Protein AF-A0ABD1S3Y7-F1 (afdb_monomer)

Mean predicted aligned error: 13.12 Å

Radius of gyration: 23.31 Å; Cα contacts (8 Å, |Δi|>4): 168; chains: 1; bounding box: 45×65×48 Å

Sequence (153 aa):
MQLSNLPIKCYSCKPFNNSIMGRELCIAEVEVHTVQAREAVKFLEKNQNVIFCGDMNWDDKLDGQFPLSDGWIDAWTELRPGEVGWTYDTKSNKMLSGNRTLQKRLDRFVCKLRDFKISEIEMIGMDAITWSITYQGKENEKTGPKYGASCFT

Nearest PDB structures (foldseek):
  4fpv-assembly1_A  TM=6.546E-01  e=3.813E-05  Danio rerio
  4fva-assembly4_D  TM=6.009E-01  e=1.248E-05  Caenorhabditis elegans
  4fva-assembly1_A  TM=6.051E-01  e=1.702E-05  Caenorhabditis elegans
  8k29-assembly1_A  TM=2.369E-01  e=3.475E+00  Vibrio phage ICP1_2004_A

Structure (mmCIF, N/CA/C/O backbone):
data_AF-A0ABD1S3Y7-F1
#
_entry.id   AF-A0ABD1S3Y7-F1
#
loop_
_atom_site.group_PDB
_atom_site.id
_atom_site.type_symbol
_atom_site.label_atom_id
_atom_site.label_alt_id
_atom_site.label_comp_id
_atom_site.label_asym_id
_atom_site.label_entity_id
_atom_site.label_seq_id
_atom_site.pdbx_PDB_ins_code
_atom_site.Cartn_x
_atom_site.Cartn_y
_atom_site.Cartn_z
_atom_site.occupancy
_atom_site.B_iso_or_equiv
_atom_site.auth_seq_id
_atom_site.auth_comp_id
_atom_site.auth_asym_id
_atom_site.auth_atom_id
_atom_site.pdbx_PDB_model_num
ATOM 1 N N . MET A 1 1 ? -10.581 29.625 0.521 1.00 34.72 1 MET A N 1
ATOM 2 C CA . MET A 1 1 ? -9.218 29.067 0.417 1.00 34.72 1 MET A CA 1
ATOM 3 C C . MET A 1 1 ? -9.159 27.911 1.402 1.00 34.72 1 MET A C 1
ATOM 5 O O . MET A 1 1 ? -9.217 28.157 2.598 1.00 34.72 1 MET A O 1
ATOM 9 N N . GLN A 1 2 ? -9.236 26.670 0.921 1.00 29.36 2 GLN A N 1
ATOM 10 C CA . GLN A 1 2 ? -9.223 25.491 1.789 1.00 29.36 2 GLN A CA 1
ATOM 11 C C . GLN A 1 2 ? -7.760 25.132 2.059 1.00 29.36 2 GLN A C 1
ATOM 13 O O . GLN A 1 2 ? -7.038 24.771 1.135 1.00 29.36 2 GLN A O 1
ATOM 18 N N . LEU A 1 3 ? -7.315 25.313 3.301 1.00 38.75 3 LEU A N 1
ATOM 19 C CA . LEU A 1 3 ? -5.975 24.938 3.745 1.00 38.75 3 LEU A CA 1
ATOM 20 C C . LEU A 1 3 ? -6.048 23.510 4.292 1.00 38.75 3 LEU A C 1
ATOM 22 O O . LEU A 1 3 ? -6.734 23.258 5.280 1.00 38.75 3 LEU A O 1
ATOM 26 N N . SER A 1 4 ? -5.389 22.566 3.624 1.00 48.88 4 SER A N 1
ATOM 27 C CA . SER A 1 4 ? -5.197 21.207 4.134 1.00 48.88 4 SER A CA 1
ATOM 28 C C . SER A 1 4 ? -3.942 21.165 5.005 1.00 48.88 4 SER A C 1
ATOM 30 O O . SER A 1 4 ? -2.864 21.535 4.539 1.00 48.88 4 SER A O 1
ATOM 32 N N . ASN A 1 5 ? -4.067 20.697 6.249 1.00 63.94 5 ASN A N 1
ATOM 33 C CA . ASN A 1 5 ? -2.916 20.456 7.119 1.00 63.94 5 ASN A CA 1
ATOM 34 C C . ASN A 1 5 ? -2.141 19.240 6.602 1.00 63.94 5 ASN A C 1
ATOM 36 O O . ASN A 1 5 ? -2.610 18.110 6.721 1.00 63.94 5 ASN A O 1
ATOM 40 N N . LEU A 1 6 ? -0.965 19.481 6.023 1.00 65.50 6 LEU A N 1
ATOM 41 C CA . LEU A 1 6 ? -0.038 18.431 5.621 1.00 65.50 6 LEU A CA 1
ATOM 42 C C . LEU A 1 6 ? 0.995 18.228 6.738 1.00 65.50 6 LEU A C 1
ATOM 44 O O . LEU A 1 6 ? 1.608 19.205 7.175 1.00 65.50 6 LEU A O 1
ATOM 48 N N . PRO A 1 7 ? 1.191 17.000 7.232 1.00 67.06 7 PRO A N 1
ATOM 49 C CA . PRO A 1 7 ? 2.191 16.735 8.249 1.00 67.06 7 PRO A CA 1
ATOM 50 C C . PRO A 1 7 ? 3.590 16.858 7.643 1.00 67.06 7 PRO A C 1
ATOM 52 O O . PRO A 1 7 ? 3.883 16.383 6.545 1.00 67.06 7 PRO A O 1
ATOM 55 N N . ILE A 1 8 ? 4.448 17.542 8.389 1.00 71.44 8 ILE A N 1
ATOM 56 C CA . ILE A 1 8 ? 5.818 17.857 8.006 1.00 71.44 8 ILE A CA 1
ATOM 57 C C . ILE A 1 8 ? 6.727 16.816 8.652 1.00 71.44 8 ILE A C 1
ATOM 59 O O . ILE A 1 8 ? 6.709 16.652 9.871 1.00 71.44 8 ILE A O 1
ATOM 63 N N . LYS A 1 9 ? 7.531 16.132 7.840 1.00 74.12 9 LYS A N 1
ATOM 64 C CA . LYS A 1 9 ? 8.517 15.154 8.307 1.00 74.12 9 LYS A CA 1
ATOM 65 C C . LYS A 1 9 ? 9.710 15.852 8.956 1.00 74.12 9 LYS A C 1
ATOM 67 O O . LYS A 1 9 ? 10.138 15.478 10.044 1.00 74.12 9 LYS A O 1
ATOM 72 N N . CYS A 1 10 ? 10.224 16.894 8.308 1.00 75.25 10 CYS A N 1
ATOM 73 C CA . CYS A 1 10 ? 11.216 17.793 8.882 1.00 75.25 10 CYS A CA 1
ATOM 74 C C . CYS A 1 10 ? 11.097 19.193 8.272 1.00 75.25 10 CYS A C 1
ATOM 76 O O . CYS A 1 10 ? 10.569 19.362 7.172 1.00 75.25 10 CYS A O 1
ATOM 78 N N . TYR A 1 11 ? 11.588 20.209 8.978 1.00 87.81 11 TYR A N 1
ATOM 79 C CA . TYR A 1 11 ? 11.683 21.564 8.446 1.00 87.81 11 TYR A CA 1
ATOM 80 C C . TYR A 1 11 ? 13.035 22.181 8.790 1.00 87.81 11 TYR A C 1
ATOM 82 O O . TYR A 1 11 ? 13.661 21.835 9.790 1.00 87.81 11 TYR A O 1
ATOM 90 N N . SER A 1 12 ? 13.490 23.101 7.947 1.00 89.44 12 SER A N 1
ATOM 91 C CA . SER A 1 12 ? 14.699 23.884 8.175 1.00 89.44 12 SER A CA 1
ATOM 92 C C . SER A 1 12 ? 14.501 25.314 7.691 1.00 89.44 12 SER A C 1
ATOM 94 O O . SER A 1 12 ? 13.854 25.543 6.670 1.00 89.44 12 SER A O 1
ATOM 96 N N . CYS A 1 13 ? 15.084 26.267 8.414 1.00 91.19 13 CYS A N 1
ATOM 97 C CA . CYS A 1 13 ? 15.141 27.668 8.018 1.00 91.19 13 CYS A CA 1
ATOM 98 C C . CYS A 1 13 ? 16.609 28.077 7.900 1.00 91.19 13 CYS A C 1
ATOM 100 O O . CYS A 1 13 ? 17.417 27.772 8.778 1.00 91.19 13 CYS A O 1
ATOM 102 N N . LYS A 1 14 ? 16.971 28.735 6.800 1.00 92.25 14 LYS A N 1
ATOM 103 C CA . LYS A 1 14 ? 18.314 29.272 6.570 1.00 92.25 14 LYS A CA 1
ATOM 104 C C . LYS A 1 14 ? 18.226 30.784 6.375 1.00 92.25 14 LYS A C 1
ATOM 106 O O . LYS A 1 14 ? 17.716 31.208 5.337 1.00 92.25 14 LYS A O 1
ATOM 111 N N . PRO A 1 15 ? 18.707 31.603 7.325 1.00 92.81 15 PRO A N 1
ATOM 112 C CA . PRO A 1 15 ? 18.650 33.051 7.191 1.00 92.81 15 PRO A CA 1
ATOM 113 C C . PRO A 1 15 ? 19.513 33.538 6.026 1.00 92.81 15 PRO A C 1
ATOM 115 O O . PRO A 1 15 ? 20.578 32.987 5.738 1.00 92.81 15 PRO A O 1
ATOM 118 N N . PHE A 1 16 ? 19.059 34.589 5.346 1.00 91.81 16 PHE A N 1
ATOM 119 C CA . PHE A 1 16 ? 19.849 35.241 4.310 1.00 91.81 16 PHE A CA 1
ATOM 120 C C . PHE A 1 16 ? 20.799 36.258 4.944 1.00 91.81 16 PHE A C 1
ATOM 122 O O . PHE A 1 16 ? 20.367 37.294 5.448 1.00 91.81 16 PHE A O 1
ATOM 129 N N . ASN A 1 17 ? 22.107 35.994 4.860 1.00 92.50 17 ASN A N 1
ATOM 130 C CA . ASN A 1 17 ? 23.153 36.822 5.480 1.00 92.50 17 ASN A CA 1
ATOM 131 C C . ASN A 1 17 ? 23.158 38.292 5.018 1.00 92.50 17 ASN A C 1
ATOM 133 O O . ASN A 1 17 ? 23.683 39.154 5.713 1.00 92.50 17 ASN A O 1
ATOM 137 N N . ASN A 1 18 ? 22.589 38.595 3.849 1.00 91.56 18 ASN A N 1
ATOM 138 C CA . ASN A 1 18 ? 22.482 39.949 3.302 1.00 91.56 18 ASN A CA 1
ATOM 139 C C . ASN A 1 18 ? 21.125 40.622 3.584 1.00 91.56 18 ASN A C 1
ATOM 141 O O . ASN A 1 18 ? 20.858 41.706 3.063 1.00 91.56 18 ASN A O 1
ATOM 145 N N . SER A 1 19 ? 20.237 39.993 4.359 1.00 87.38 19 SER A N 1
ATOM 146 C CA . SER A 1 19 ? 18.915 40.545 4.632 1.00 87.38 19 SER A CA 1
ATOM 147 C C . SER A 1 19 ? 18.883 41.353 5.926 1.00 87.38 19 SER A C 1
ATOM 149 O O . SER A 1 19 ? 18.711 40.800 7.005 1.00 87.38 19 SER A O 1
ATOM 151 N N . ILE A 1 20 ? 18.860 42.681 5.796 1.00 90.88 20 ILE A N 1
ATOM 152 C CA . ILE A 1 20 ? 18.588 43.608 6.912 1.00 90.88 20 ILE A CA 1
ATOM 153 C C . ILE A 1 20 ? 17.185 43.372 7.513 1.00 90.88 20 ILE A C 1
ATOM 155 O O . ILE A 1 20 ? 16.982 43.533 8.708 1.00 90.88 20 ILE A O 1
ATOM 159 N N . MET A 1 21 ? 16.225 42.921 6.696 1.00 91.19 21 MET A N 1
ATOM 160 C CA . MET A 1 21 ? 14.827 42.691 7.097 1.00 91.19 21 MET A CA 1
ATOM 161 C C . MET A 1 21 ? 14.546 41.268 7.630 1.00 91.19 21 MET A C 1
ATOM 163 O O . MET A 1 21 ? 13.394 40.850 7.630 1.00 91.19 21 MET A O 1
ATOM 167 N N . GLY A 1 22 ? 15.570 40.485 8.003 1.00 90.25 22 GLY A N 1
ATOM 168 C CA . GLY A 1 22 ? 15.377 39.150 8.604 1.00 90.25 22 GLY A CA 1
ATOM 169 C C . GLY A 1 22 ? 14.735 38.086 7.696 1.00 90.25 22 GLY A C 1
ATOM 170 O O . GLY A 1 22 ? 13.994 37.236 8.176 1.00 90.25 22 GLY A O 1
ATOM 171 N N . ARG A 1 23 ? 14.964 38.137 6.376 1.00 89.56 23 ARG A N 1
ATOM 172 C CA . ARG A 1 23 ? 14.448 37.138 5.428 1.00 89.56 23 ARG A CA 1
ATOM 173 C C . ARG A 1 23 ? 15.219 35.823 5.550 1.00 89.56 23 ARG A C 1
ATOM 175 O O . ARG A 1 23 ? 16.446 35.830 5.651 1.00 89.56 23 ARG A O 1
ATOM 182 N N . GLU A 1 24 ? 14.504 34.710 5.433 1.00 94.81 24 GLU A N 1
ATOM 183 C CA . GLU A 1 24 ? 15.054 33.354 5.518 1.00 94.81 24 GLU A CA 1
ATOM 184 C C . GLU A 1 24 ? 14.504 32.464 4.391 1.00 94.81 24 GLU A C 1
ATOM 186 O O . GLU A 1 24 ? 13.418 32.704 3.861 1.00 94.81 24 GLU A O 1
ATOM 191 N N . LEU A 1 25 ? 15.257 31.426 4.024 1.00 84.31 25 LEU A N 1
ATOM 192 C CA . LEU A 1 25 ? 14.801 30.311 3.200 1.00 84.31 25 LEU A CA 1
ATOM 193 C C . LEU A 1 25 ? 14.235 29.218 4.108 1.00 84.31 25 LEU A C 1
ATOM 195 O O . LEU A 1 25 ? 14.998 28.560 4.814 1.00 84.31 25 LEU A O 1
ATOM 199 N N . CYS A 1 26 ? 12.927 28.985 4.049 1.00 83.81 26 CYS A N 1
ATOM 200 C CA . CYS A 1 26 ? 12.272 27.888 4.759 1.00 83.81 26 CYS A CA 1
ATOM 201 C C . CYS A 1 26 ? 12.057 26.699 3.813 1.00 83.81 26 CYS A C 1
ATOM 203 O O . CYS A 1 26 ? 11.489 26.860 2.733 1.00 83.81 26 CYS A O 1
ATOM 205 N N . ILE A 1 27 ? 12.486 25.504 4.217 1.00 86.75 27 ILE A N 1
ATOM 206 C CA . ILE A 1 27 ? 12.299 24.245 3.486 1.00 86.75 27 ILE A CA 1
ATOM 207 C C . ILE A 1 27 ? 11.601 23.268 4.427 1.00 86.75 27 ILE A C 1
ATOM 209 O O . ILE A 1 27 ? 12.110 23.002 5.513 1.00 86.75 27 ILE A O 1
ATOM 213 N N . ALA A 1 28 ? 10.465 22.718 4.007 1.00 81.25 28 ALA A N 1
ATOM 214 C CA . ALA A 1 28 ? 9.764 21.655 4.715 1.00 81.25 28 ALA A CA 1
ATOM 215 C C . ALA A 1 28 ? 9.712 20.405 3.831 1.00 81.25 28 ALA A C 1
ATOM 217 O O . ALA A 1 28 ? 9.306 20.477 2.671 1.00 81.25 28 ALA A O 1
ATOM 218 N N . GLU A 1 29 ? 10.129 19.267 4.377 1.00 76.12 29 GLU A N 1
ATOM 219 C CA . GLU A 1 29 ? 9.912 17.957 3.774 1.00 76.12 29 GLU A CA 1
ATOM 220 C C . GLU A 1 29 ? 8.530 17.471 4.212 1.00 76.12 29 GLU A C 1
ATOM 222 O O . GLU A 1 29 ? 8.252 17.341 5.406 1.00 76.12 29 GLU A O 1
ATOM 227 N N . VAL A 1 30 ? 7.650 17.239 3.244 1.00 72.44 30 VAL A N 1
ATOM 228 C CA . VAL A 1 30 ? 6.266 16.827 3.479 1.00 72.44 30 VAL A CA 1
ATOM 229 C C . VAL A 1 30 ? 6.072 15.430 2.917 1.00 72.44 30 VAL A C 1
ATOM 231 O O . VAL A 1 30 ? 6.512 15.135 1.807 1.00 72.44 30 VAL A O 1
ATOM 234 N N . GLU A 1 31 ? 5.381 14.591 3.677 1.00 68.75 31 GLU A N 1
ATOM 235 C CA . GLU A 1 31 ? 4.968 13.265 3.240 1.00 68.75 31 GLU A CA 1
ATOM 236 C C . GLU A 1 31 ? 3.496 13.334 2.834 1.00 68.75 31 GLU A C 1
ATOM 238 O O . GLU A 1 31 ? 2.625 13.621 3.654 1.00 68.75 31 GLU A O 1
ATOM 243 N N . VAL A 1 32 ? 3.213 13.179 1.542 1.00 67.00 32 VAL A N 1
ATOM 244 C CA . VAL A 1 32 ? 1.871 13.452 1.007 1.00 67.00 32 VAL A CA 1
ATOM 245 C C . VAL A 1 32 ? 1.051 12.166 0.910 1.00 67.00 32 VAL A C 1
ATOM 247 O O . VAL A 1 32 ? -0.096 12.147 1.349 1.00 67.00 32 VAL A O 1
ATOM 250 N N . HIS A 1 33 ? 1.627 11.076 0.397 1.00 73.75 33 HIS A N 1
ATOM 251 C CA . HIS A 1 33 ? 0.870 9.865 0.057 1.00 73.75 33 HIS A CA 1
ATOM 252 C C . HIS A 1 33 ? 0.559 8.965 1.261 1.00 73.75 33 HIS A C 1
ATOM 254 O O . HIS A 1 33 ? -0.573 8.498 1.385 1.00 73.75 33 HIS A O 1
ATOM 260 N N . THR A 1 34 ? 1.485 8.774 2.209 1.00 82.25 34 THR A N 1
ATOM 261 C CA . THR A 1 34 ? 1.206 7.942 3.402 1.00 82.25 34 THR A CA 1
ATOM 262 C C . THR A 1 34 ? 0.134 8.540 4.304 1.00 82.25 34 THR A C 1
ATOM 264 O O . THR A 1 34 ? -0.703 7.841 4.881 1.00 82.25 34 THR A O 1
ATOM 267 N N . VAL A 1 35 ? 0.091 9.865 4.352 1.00 85.19 35 VAL A N 1
ATOM 268 C CA . VAL A 1 35 ? -0.886 10.626 5.125 1.00 85.19 35 VAL A CA 1
ATOM 269 C C . VAL A 1 35 ? -2.246 10.578 4.459 1.00 85.19 35 VAL A C 1
ATOM 271 O O . VAL A 1 35 ? -3.242 10.383 5.149 1.00 85.19 35 VAL A O 1
ATOM 274 N N . GLN A 1 36 ? -2.297 10.703 3.132 1.00 86.88 36 GLN A N 1
ATOM 275 C CA . GLN A 1 36 ? -3.533 10.532 2.370 1.00 86.88 36 GLN A CA 1
ATOM 276 C C . GLN A 1 36 ? -4.160 9.161 2.632 1.00 86.88 36 GLN A C 1
ATOM 278 O O . GLN A 1 36 ? -5.347 9.097 2.948 1.00 86.88 36 GLN A O 1
ATOM 283 N N . ALA A 1 37 ? -3.367 8.084 2.582 1.00 90.44 37 ALA A N 1
ATOM 284 C CA . ALA A 1 37 ? -3.857 6.739 2.873 1.00 90.44 37 ALA A CA 1
ATOM 285 C C . ALA A 1 37 ? -4.392 6.624 4.310 1.00 90.44 37 ALA A C 1
ATOM 287 O O . ALA A 1 37 ? -5.501 6.133 4.520 1.00 90.44 37 ALA A O 1
ATOM 288 N N . ARG A 1 38 ? -3.650 7.139 5.300 1.00 91.06 38 ARG A N 1
ATOM 289 C CA . ARG A 1 38 ? -4.068 7.103 6.709 1.00 91.06 38 ARG A CA 1
ATOM 290 C C . ARG A 1 38 ? -5.359 7.883 6.956 1.00 91.06 38 ARG A C 1
ATOM 292 O O . ARG A 1 38 ? -6.251 7.387 7.641 1.00 91.06 38 ARG A O 1
ATOM 299 N N . GLU A 1 39 ? -5.473 9.094 6.416 1.00 90.44 39 GLU A N 1
ATOM 300 C CA . GLU A 1 39 ? -6.680 9.911 6.574 1.00 90.44 39 GLU A CA 1
ATOM 301 C C . GLU A 1 39 ? -7.876 9.297 5.837 1.00 90.44 39 GLU A C 1
ATOM 303 O O . GLU A 1 39 ? -8.987 9.331 6.364 1.00 90.44 39 GLU A O 1
ATOM 308 N N . ALA A 1 40 ? -7.664 8.669 4.674 1.00 90.19 40 ALA A N 1
ATOM 309 C CA . ALA A 1 40 ? -8.712 7.941 3.964 1.00 90.19 40 ALA A CA 1
ATOM 310 C C . ALA A 1 40 ? -9.238 6.758 4.792 1.00 90.19 40 ALA A C 1
ATOM 312 O O . ALA A 1 40 ? -10.445 6.666 5.019 1.00 90.19 40 ALA A O 1
ATOM 313 N N . VAL A 1 41 ? -8.349 5.902 5.313 1.00 92.88 41 VAL A N 1
ATOM 314 C CA . VAL A 1 41 ? -8.732 4.769 6.178 1.00 92.88 41 VAL A CA 1
ATOM 315 C C . VAL A 1 41 ? -9.487 5.270 7.411 1.00 92.88 41 VAL A C 1
ATOM 317 O O . VAL A 1 41 ? -10.597 4.816 7.685 1.00 92.88 41 VAL A O 1
ATOM 320 N N . LYS A 1 42 ? -8.958 6.288 8.100 1.00 92.88 42 LYS A N 1
ATOM 321 C CA . LYS A 1 42 ? -9.597 6.889 9.280 1.00 92.88 42 LYS A CA 1
ATOM 322 C C . LYS A 1 42 ? -10.972 7.489 8.975 1.00 92.88 42 LYS A C 1
ATOM 324 O O . LYS A 1 42 ? -11.894 7.357 9.777 1.00 92.88 42 LYS A O 1
ATOM 329 N N . PHE A 1 43 ? -11.129 8.157 7.834 1.00 91.69 43 PHE A N 1
ATOM 330 C CA . PHE A 1 43 ? -12.410 8.725 7.413 1.00 91.69 43 PHE A CA 1
ATOM 331 C C . PHE A 1 43 ? -13.459 7.639 7.135 1.00 91.69 43 PHE A C 1
ATOM 333 O O . PHE A 1 43 ? -14.647 7.821 7.430 1.00 91.69 43 PHE A O 1
ATOM 340 N N . LEU A 1 44 ? -13.020 6.509 6.580 1.00 93.12 44 LEU A N 1
ATOM 341 C CA . LEU A 1 44 ? -13.867 5.374 6.229 1.00 93.12 44 LEU A CA 1
ATOM 342 C C . LEU A 1 44 ? -14.199 4.469 7.424 1.00 93.12 44 LEU A C 1
ATOM 344 O O . LEU A 1 44 ? -15.205 3.763 7.367 1.00 93.12 44 LEU A O 1
ATOM 348 N N . GLU A 1 45 ? -13.426 4.547 8.510 1.00 92.06 45 GLU A N 1
ATOM 349 C CA . GLU A 1 45 ? -13.506 3.698 9.709 1.00 92.06 45 GLU A CA 1
ATOM 350 C C . GLU A 1 45 ? -14.911 3.586 10.322 1.00 92.06 45 GLU A C 1
ATOM 352 O O . GLU A 1 45 ? -15.293 2.538 10.846 1.00 92.06 45 GLU A O 1
ATOM 357 N N . LYS A 1 46 ? -15.708 4.655 10.221 1.00 91.75 46 LYS A N 1
ATOM 358 C CA . LYS A 1 46 ? -17.084 4.730 10.744 1.00 91.75 46 LYS A CA 1
ATOM 359 C C . LYS A 1 46 ? -18.087 3.810 10.032 1.00 91.75 46 LYS A C 1
ATOM 361 O O . LYS A 1 46 ? -19.195 3.627 10.530 1.00 91.75 46 LYS A O 1
ATOM 366 N N . ASN A 1 47 ? -17.736 3.272 8.867 1.00 92.44 47 ASN A N 1
ATOM 367 C CA . ASN A 1 47 ? -18.610 2.429 8.057 1.00 92.44 47 ASN A CA 1
ATOM 368 C C . ASN A 1 47 ? -18.303 0.936 8.299 1.00 92.44 47 ASN A C 1
ATOM 370 O O . ASN A 1 47 ? -17.172 0.569 8.610 1.00 92.44 47 ASN A O 1
ATOM 374 N N . GLN A 1 48 ? -19.309 0.064 8.162 1.00 90.50 48 GLN A N 1
ATOM 375 C CA . GLN A 1 48 ? -19.188 -1.363 8.524 1.00 90.50 48 GLN A CA 1
ATOM 376 C C . GLN A 1 48 ? -18.752 -2.288 7.382 1.00 90.50 48 GLN A C 1
ATOM 378 O O . GLN A 1 48 ? -18.125 -3.307 7.650 1.00 90.50 48 GLN A O 1
ATOM 383 N N . ASN A 1 49 ? -19.078 -1.947 6.134 1.00 94.75 49 ASN A N 1
ATOM 384 C CA . ASN A 1 49 ? -18.720 -2.723 4.948 1.00 94.75 49 ASN A CA 1
ATOM 385 C C . ASN A 1 49 ? -18.123 -1.770 3.911 1.00 94.75 49 ASN A C 1
ATOM 387 O O . ASN A 1 49 ? -18.852 -1.075 3.206 1.00 94.75 49 ASN A O 1
ATOM 391 N N . VAL A 1 50 ? -16.797 -1.690 3.875 1.00 96.06 50 VAL A N 1
ATOM 392 C CA . VAL A 1 50 ? -16.042 -0.776 3.020 1.00 96.06 50 VAL A CA 1
ATOM 393 C C . VAL A 1 50 ? -15.069 -1.559 2.166 1.00 96.06 50 VAL A C 1
ATOM 395 O O . VAL A 1 50 ? -14.350 -2.425 2.659 1.00 96.06 50 VAL A O 1
ATOM 398 N N . ILE A 1 51 ? -15.013 -1.180 0.895 1.00 95.75 51 ILE A N 1
ATOM 399 C CA . ILE A 1 51 ? -13.922 -1.510 -0.012 1.00 95.75 51 ILE A CA 1
ATOM 400 C C . ILE A 1 51 ? -13.271 -0.182 -0.390 1.00 95.75 51 ILE A C 1
ATOM 402 O O . ILE A 1 51 ? -13.944 0.723 -0.882 1.00 95.75 51 ILE A O 1
ATOM 406 N N . PHE A 1 52 ? -11.976 -0.059 -0.128 1.00 95.62 52 PHE A N 1
ATOM 407 C CA . PHE A 1 52 ? -11.157 1.067 -0.547 1.00 95.62 52 PHE A CA 1
ATOM 408 C C . PHE A 1 52 ? -10.085 0.546 -1.500 1.00 95.62 52 PHE A C 1
ATOM 410 O O . PHE A 1 52 ? -9.291 -0.324 -1.142 1.00 95.62 52 PHE A O 1
ATOM 417 N N . CYS A 1 53 ? -10.111 1.016 -2.744 1.00 95.44 53 CYS A N 1
ATOM 418 C CA . CYS A 1 53 ? -9.302 0.432 -3.802 1.00 95.44 53 CYS A CA 1
ATOM 419 C C . CYS A 1 53 ? -8.931 1.421 -4.904 1.00 95.44 53 CYS A C 1
ATOM 421 O O . CYS A 1 53 ? -9.582 2.452 -5.072 1.00 95.44 53 CYS A O 1
ATOM 423 N N . GLY A 1 54 ? -7.902 1.064 -5.666 1.00 92.56 54 GLY A N 1
ATOM 424 C CA . GLY A 1 54 ? -7.349 1.856 -6.761 1.00 92.56 54 GLY A CA 1
ATOM 425 C C . GLY A 1 54 ? -5.825 1.858 -6.735 1.00 92.56 54 GLY A C 1
ATOM 426 O O . GLY A 1 54 ? -5.218 1.154 -5.924 1.00 92.56 54 GLY A O 1
ATOM 427 N N . ASP A 1 55 ? -5.229 2.667 -7.608 1.00 93.31 55 ASP A N 1
ATOM 428 C CA . ASP A 1 55 ? -3.794 2.935 -7.614 1.00 93.31 55 ASP A CA 1
ATOM 429 C C . ASP A 1 55 ? -3.431 3.779 -6.386 1.00 93.31 55 ASP A C 1
ATOM 431 O O . ASP A 1 55 ? -3.689 4.984 -6.320 1.00 93.31 55 ASP A O 1
ATOM 435 N N . MET A 1 56 ? -2.862 3.119 -5.383 1.00 90.50 56 MET A N 1
ATOM 436 C CA . MET A 1 56 ? -2.426 3.755 -4.143 1.00 90.50 56 MET A CA 1
ATOM 437 C C . MET A 1 56 ? -1.019 4.340 -4.270 1.00 90.50 56 MET A C 1
ATOM 439 O O . MET A 1 56 ? -0.552 5.004 -3.345 1.00 90.50 56 MET A O 1
ATOM 443 N N . ASN A 1 57 ? -0.321 4.039 -5.371 1.00 91.56 57 ASN A N 1
ATOM 444 C CA . ASN A 1 57 ? 1.095 4.305 -5.578 1.00 91.56 57 ASN A CA 1
ATOM 445 C C . ASN A 1 57 ? 1.976 3.890 -4.374 1.00 91.56 57 ASN A C 1
ATOM 447 O O . ASN A 1 57 ? 2.984 4.532 -4.083 1.00 91.56 57 ASN A O 1
ATOM 451 N N . TRP A 1 58 ? 1.567 2.835 -3.652 1.00 91.50 58 TRP A N 1
ATOM 452 C CA . TRP A 1 58 ? 2.180 2.409 -2.390 1.00 91.50 58 TRP A CA 1
ATOM 453 C C . TRP A 1 58 ? 3.374 1.487 -2.625 1.00 91.50 58 TRP A C 1
ATOM 455 O O . TRP A 1 58 ? 3.269 0.481 -3.335 1.00 91.50 58 TRP A O 1
ATOM 465 N N . ASP A 1 59 ? 4.497 1.785 -1.982 1.00 89.94 59 ASP A N 1
ATOM 466 C CA . ASP A 1 59 ? 5.714 0.988 -2.046 1.00 89.94 59 ASP A CA 1
ATOM 467 C C . ASP A 1 59 ? 6.034 0.389 -0.674 1.00 89.94 59 ASP A C 1
ATOM 469 O O . ASP A 1 59 ? 6.518 1.080 0.216 1.00 89.94 59 ASP A O 1
ATOM 473 N N . ASP A 1 60 ? 5.831 -0.921 -0.504 1.00 88.12 60 ASP A N 1
ATOM 474 C CA . ASP A 1 60 ? 6.033 -1.583 0.796 1.00 88.12 60 ASP A CA 1
ATOM 475 C C . ASP A 1 60 ? 7.469 -1.445 1.343 1.00 88.12 60 ASP A C 1
ATOM 477 O O . ASP A 1 60 ? 7.682 -1.571 2.548 1.00 88.12 60 ASP A O 1
ATOM 481 N N . LYS A 1 61 ? 8.474 -1.197 0.484 1.00 87.56 61 LYS A N 1
ATOM 482 C CA . LYS A 1 61 ? 9.869 -1.015 0.921 1.00 87.56 61 LYS A CA 1
ATOM 483 C C . LYS A 1 61 ? 10.152 0.409 1.383 1.00 87.56 61 LYS A C 1
ATOM 485 O O . LYS A 1 61 ? 10.970 0.584 2.282 1.00 87.56 61 LYS A O 1
ATOM 490 N N . LEU A 1 62 ? 9.553 1.404 0.730 1.00 88.44 62 LEU A N 1
ATOM 491 C CA . LEU A 1 62 ? 9.783 2.821 1.034 1.00 88.44 62 LEU A CA 1
ATOM 492 C C . LEU A 1 62 ? 8.809 3.345 2.091 1.00 88.44 62 LEU A C 1
ATOM 494 O O . LEU A 1 62 ? 9.225 4.069 2.991 1.00 88.44 62 LEU A O 1
ATOM 498 N N . ASP A 1 63 ? 7.546 2.941 1.991 1.00 88.69 63 ASP A N 1
ATOM 499 C CA . ASP A 1 63 ? 6.427 3.448 2.788 1.00 88.69 63 ASP A CA 1
ATOM 500 C C . ASP A 1 63 ? 6.102 2.531 3.974 1.00 88.69 63 ASP A C 1
ATOM 502 O O . ASP A 1 63 ? 5.407 2.921 4.912 1.00 88.69 63 ASP A O 1
ATOM 506 N N . GLY A 1 64 ? 6.616 1.298 3.943 1.00 90.06 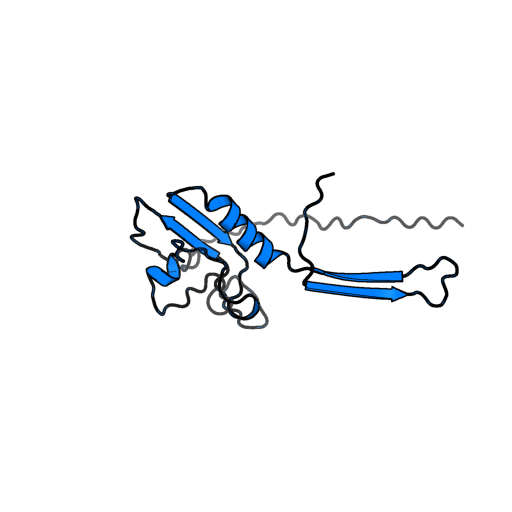64 GLY A N 1
ATOM 507 C CA . GLY A 1 64 ? 6.336 0.273 4.938 1.00 90.06 64 GLY A CA 1
ATOM 508 C C . GLY A 1 64 ? 4.944 -0.338 4.777 1.00 90.06 64 GLY A C 1
ATOM 509 O O . GLY A 1 64 ? 4.373 -0.398 3.685 1.00 90.06 64 GLY A O 1
ATOM 510 N N . GLN A 1 65 ? 4.394 -0.835 5.885 1.00 89.94 65 GLN A N 1
ATOM 511 C CA . GLN A 1 65 ? 3.079 -1.467 5.885 1.00 89.94 65 GLN A CA 1
ATOM 512 C C . GLN A 1 65 ? 1.979 -0.430 5.621 1.00 89.94 65 GLN A C 1
ATOM 514 O O . GLN A 1 65 ? 1.949 0.628 6.249 1.00 89.94 65 GLN A O 1
ATOM 519 N N . PHE A 1 66 ? 1.048 -0.757 4.721 1.00 92.69 66 PHE A N 1
ATOM 520 C CA . PHE A 1 66 ? -0.125 0.080 4.465 1.00 92.69 66 PHE A CA 1
ATOM 521 C C . PHE A 1 66 ? -0.898 0.331 5.778 1.00 92.69 66 PHE A C 1
ATOM 523 O O . PHE A 1 66 ? -1.095 -0.628 6.531 1.00 92.69 66 PHE A O 1
ATOM 530 N N . PRO A 1 67 ? -1.338 1.573 6.078 1.00 93.50 67 PRO A N 1
ATOM 531 C CA . PRO A 1 67 ? -1.844 1.972 7.395 1.00 93.50 67 PRO A CA 1
ATOM 532 C C . PRO A 1 67 ? -3.281 1.484 7.646 1.00 93.50 67 PRO A C 1
ATOM 534 O O . PRO A 1 67 ? -4.217 2.273 7.781 1.00 93.50 67 PRO A O 1
ATOM 537 N N . LEU A 1 68 ? -3.460 0.167 7.686 1.00 93.81 68 LEU A N 1
ATOM 538 C CA . LEU A 1 68 ? -4.718 -0.489 8.012 1.00 93.81 68 LEU A CA 1
ATOM 539 C C . LEU A 1 68 ? -4.984 -0.407 9.517 1.00 93.81 68 LEU A C 1
ATOM 541 O O . LEU A 1 68 ? -4.088 -0.625 10.329 1.00 93.81 68 LEU A O 1
ATOM 545 N N . SER A 1 69 ? -6.224 -0.077 9.877 1.00 91.69 69 SER A N 1
ATOM 546 C CA . SER A 1 69 ? -6.707 -0.161 11.261 1.00 91.69 69 SER A CA 1
ATOM 547 C C . SER A 1 69 ? -7.255 -1.562 11.548 1.00 91.69 69 SER A C 1
ATOM 549 O O . SER A 1 69 ? -7.484 -2.344 10.624 1.00 91.69 69 SER A O 1
ATOM 551 N N . ASP A 1 70 ? -7.498 -1.883 12.817 1.00 92.12 70 ASP A N 1
ATOM 552 C CA . ASP A 1 70 ? -8.026 -3.192 13.214 1.00 92.12 70 ASP A CA 1
ATOM 553 C C . ASP A 1 70 ? -9.328 -3.545 12.473 1.00 92.12 70 ASP A C 1
ATOM 555 O O . ASP A 1 70 ? -10.245 -2.733 12.336 1.00 92.12 70 ASP A O 1
ATOM 559 N N . GLY A 1 71 ? -9.414 -4.786 11.987 1.00 92.81 71 GLY A N 1
ATOM 560 C CA . GLY A 1 71 ? -10.557 -5.282 11.214 1.00 92.81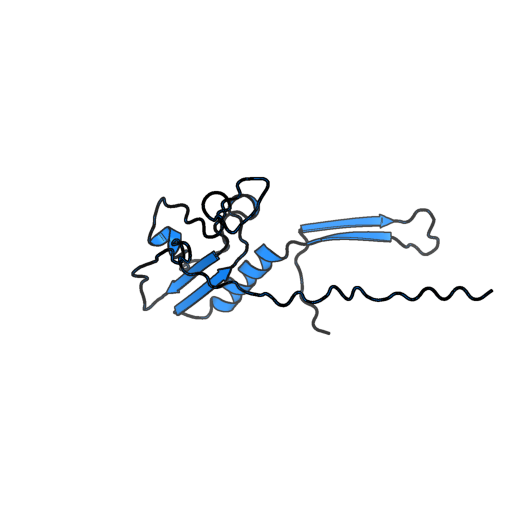 71 GLY A CA 1
ATOM 561 C C . GLY A 1 71 ? -10.528 -4.933 9.722 1.00 92.81 71 GLY A C 1
ATOM 562 O O . GLY A 1 71 ? -11.402 -5.394 8.986 1.00 92.81 71 GLY A O 1
ATOM 563 N N . TRP A 1 72 ? -9.537 -4.166 9.260 1.00 96.75 72 TRP A N 1
ATOM 564 C CA . TRP A 1 72 ? -9.230 -4.062 7.838 1.00 96.75 72 TRP A CA 1
ATOM 565 C C . TRP A 1 72 ? -8.295 -5.184 7.390 1.00 96.75 72 TRP A C 1
ATOM 567 O O . TRP A 1 72 ? -7.394 -5.593 8.120 1.00 96.75 72 TRP A O 1
ATOM 577 N N . ILE A 1 73 ? -8.470 -5.623 6.149 1.00 95.75 73 ILE A N 1
ATOM 578 C CA . ILE A 1 73 ? -7.613 -6.601 5.480 1.00 95.75 73 ILE A CA 1
ATOM 579 C C . ILE A 1 73 ? -7.181 -6.089 4.106 1.00 95.75 73 ILE A C 1
ATOM 581 O O . ILE A 1 73 ? -7.895 -5.316 3.467 1.00 95.75 73 ILE A O 1
ATOM 585 N N . ASP A 1 74 ? -6.018 -6.535 3.638 1.00 96.50 74 ASP A N 1
ATOM 586 C CA . ASP A 1 74 ? -5.608 -6.417 2.235 1.00 96.50 74 ASP A CA 1
ATOM 587 C C . ASP A 1 74 ? -6.105 -7.661 1.493 1.00 96.50 74 ASP A C 1
ATOM 589 O O . ASP A 1 74 ? -5.664 -8.775 1.784 1.00 96.50 74 ASP A O 1
ATOM 593 N N . ALA A 1 75 ? -7.041 -7.476 0.560 1.00 96.88 75 ALA A N 1
ATOM 594 C CA . ALA A 1 75 ? -7.723 -8.571 -0.124 1.00 96.88 75 ALA A CA 1
ATOM 595 C C . ALA A 1 75 ? -6.756 -9.489 -0.881 1.00 96.88 75 ALA A C 1
ATOM 597 O O . ALA A 1 75 ? -6.977 -10.699 -0.940 1.00 96.88 75 ALA A O 1
ATOM 598 N N . TRP A 1 76 ? -5.679 -8.926 -1.445 1.00 97.00 76 TRP A N 1
ATOM 599 C CA . TRP A 1 76 ? -4.684 -9.714 -2.166 1.00 97.00 76 TRP A CA 1
ATOM 600 C C . TRP A 1 76 ? -3.914 -10.620 -1.207 1.00 97.00 76 TRP A C 1
ATOM 602 O O . TRP A 1 76 ? -3.813 -11.821 -1.437 1.00 97.00 76 TRP A O 1
ATOM 612 N N . THR A 1 77 ? -3.422 -10.060 -0.102 1.00 95.12 77 THR A N 1
ATOM 613 C CA . THR A 1 77 ? -2.659 -10.810 0.905 1.00 95.12 77 THR A CA 1
ATOM 614 C C . THR A 1 77 ? -3.498 -11.905 1.567 1.00 95.12 77 THR A C 1
ATOM 616 O O . THR A 1 77 ? -2.975 -12.985 1.832 1.00 95.12 77 THR A O 1
ATOM 619 N N . GLU A 1 78 ? -4.786 -11.642 1.807 1.00 95.88 78 GLU A N 1
ATOM 620 C CA . GLU A 1 78 ? -5.718 -12.606 2.407 1.00 95.88 78 GLU A CA 1
ATOM 621 C C . GLU A 1 78 ? -5.978 -13.808 1.486 1.00 95.88 78 GLU A C 1
ATOM 623 O O . GLU A 1 78 ? -5.924 -14.957 1.918 1.00 95.88 78 GLU A O 1
ATOM 628 N N . LEU A 1 79 ? -6.255 -13.557 0.203 1.00 97.19 79 LEU A N 1
ATOM 629 C CA . LEU A 1 79 ? -6.684 -14.601 -0.733 1.00 97.19 79 LEU A CA 1
ATOM 630 C C . LEU A 1 79 ? -5.538 -15.270 -1.500 1.00 97.19 79 LEU A C 1
ATOM 632 O O . LEU A 1 79 ? -5.713 -16.375 -2.013 1.00 97.19 79 LEU A O 1
ATOM 636 N N . ARG A 1 80 ? -4.377 -14.617 -1.601 1.00 96.44 80 ARG A N 1
ATOM 637 C CA . ARG A 1 80 ? -3.182 -15.108 -2.309 1.00 96.44 80 ARG A CA 1
ATOM 638 C C . ARG A 1 80 ? -1.952 -15.082 -1.387 1.00 96.44 80 ARG A C 1
ATOM 640 O O . ARG A 1 80 ? -0.958 -14.418 -1.698 1.00 96.44 80 ARG A O 1
ATOM 647 N N . PRO A 1 81 ? -1.987 -15.774 -0.232 1.00 94.88 81 PRO A N 1
ATOM 648 C CA . PRO A 1 81 ? -0.887 -15.735 0.722 1.00 94.88 81 PRO A CA 1
ATOM 649 C C . PRO A 1 81 ? 0.408 -16.252 0.082 1.00 94.88 81 PRO A C 1
ATOM 651 O O . PRO A 1 81 ? 0.466 -17.363 -0.441 1.00 94.88 81 PRO A O 1
ATOM 654 N N . GLY A 1 82 ? 1.462 -15.435 0.135 1.00 91.50 82 GLY A N 1
ATOM 655 C CA . GLY A 1 82 ? 2.774 -15.746 -0.444 1.00 91.50 82 GLY A CA 1
ATOM 656 C C . GLY A 1 82 ? 2.976 -15.269 -1.886 1.00 91.50 82 GLY A C 1
ATOM 657 O O . GLY A 1 82 ? 4.115 -15.246 -2.354 1.00 91.50 82 GLY A O 1
ATOM 658 N N . GLU A 1 83 ? 1.924 -14.826 -2.576 1.00 94.06 83 GLU A N 1
ATOM 659 C CA . GLU A 1 83 ? 2.055 -14.178 -3.881 1.00 94.06 83 GLU A CA 1
ATOM 660 C C . GLU A 1 83 ? 2.292 -12.674 -3.720 1.00 94.06 83 GLU A C 1
ATOM 662 O O . GLU A 1 83 ? 1.605 -11.994 -2.960 1.00 94.06 83 GLU A O 1
ATOM 667 N N . VAL A 1 84 ? 3.242 -12.119 -4.480 1.00 90.38 84 VAL A N 1
ATOM 668 C CA . VAL A 1 84 ? 3.572 -10.688 -4.376 1.00 90.38 84 VAL A CA 1
ATOM 669 C C . VAL A 1 84 ? 2.500 -9.800 -5.012 1.00 90.38 84 VAL A C 1
ATOM 671 O O . VAL A 1 84 ? 2.248 -8.714 -4.502 1.00 90.38 84 VAL A O 1
ATOM 674 N N . GLY A 1 85 ? 1.883 -10.243 -6.115 1.00 93.31 85 GLY A N 1
ATOM 675 C CA . GLY A 1 85 ? 0.803 -9.512 -6.787 1.00 93.31 85 GLY A CA 1
ATOM 676 C C . GLY A 1 85 ? 1.230 -8.208 -7.460 1.00 93.31 85 GLY A C 1
ATOM 677 O O . GLY A 1 85 ? 0.627 -7.170 -7.208 1.00 93.31 85 GLY A O 1
ATOM 678 N N . TRP A 1 86 ? 2.278 -8.217 -8.291 1.00 93.69 86 TRP A N 1
ATOM 679 C CA . TRP A 1 86 ? 2.716 -7.005 -8.997 1.00 93.69 86 TRP A CA 1
ATOM 680 C C . TRP A 1 86 ? 1.643 -6.497 -9.963 1.00 93.69 86 TRP A C 1
ATOM 682 O O . TRP A 1 86 ? 1.409 -7.106 -11.000 1.00 93.69 86 TRP A O 1
ATOM 692 N N . THR A 1 87 ? 1.029 -5.358 -9.654 1.00 93.81 87 THR A N 1
ATOM 693 C CA . THR A 1 87 ? 0.083 -4.691 -10.565 1.00 93.81 87 THR A CA 1
ATOM 694 C C . THR A 1 87 ? 0.796 -3.771 -11.554 1.00 93.81 87 THR A C 1
ATOM 696 O O . THR A 1 87 ? 0.273 -3.455 -12.619 1.00 93.81 87 THR A O 1
ATOM 699 N N . TYR A 1 88 ? 2.039 -3.399 -11.238 1.00 91.88 88 TYR A N 1
ATOM 700 C CA . TYR A 1 88 ? 2.935 -2.657 -12.108 1.00 91.88 88 TYR A CA 1
ATOM 701 C C . TYR A 1 88 ? 4.234 -3.442 -12.299 1.00 91.88 88 TYR A C 1
ATOM 703 O O . TYR A 1 88 ? 5.038 -3.558 -11.373 1.00 91.88 88 TYR A O 1
ATOM 711 N N . ASP A 1 89 ? 4.450 -3.979 -13.500 1.00 91.06 89 ASP A N 1
ATOM 712 C CA . ASP A 1 89 ? 5.605 -4.823 -13.820 1.00 91.06 89 ASP A CA 1
ATOM 713 C C . ASP A 1 89 ? 6.208 -4.458 -15.187 1.00 91.0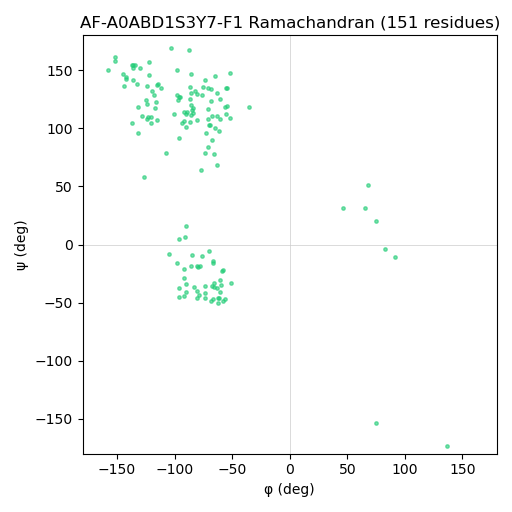6 89 ASP A C 1
ATOM 715 O O . ASP A 1 89 ? 5.685 -4.847 -16.230 1.00 91.06 89 ASP A O 1
ATOM 719 N N . THR A 1 90 ? 7.348 -3.759 -15.194 1.00 89.81 90 THR A N 1
ATOM 720 C CA . THR A 1 90 ? 8.061 -3.402 -16.439 1.00 89.81 90 THR A CA 1
ATOM 721 C C . THR A 1 90 ? 8.843 -4.558 -17.065 1.00 89.81 90 THR A C 1
ATOM 723 O O . THR A 1 90 ? 9.341 -4.427 -18.179 1.00 89.81 90 THR A O 1
ATOM 726 N N . LYS A 1 91 ? 8.982 -5.692 -16.370 1.00 87.06 91 LYS A N 1
ATOM 727 C CA . LYS A 1 91 ? 9.606 -6.906 -16.910 1.00 87.06 91 LYS A CA 1
ATOM 728 C C . LYS A 1 91 ? 8.623 -7.676 -17.781 1.00 87.06 91 LYS A C 1
ATOM 730 O O . LYS A 1 91 ? 8.988 -8.125 -18.865 1.00 87.06 91 LYS A O 1
ATOM 735 N N . SER A 1 92 ? 7.400 -7.852 -17.288 1.00 85.12 92 SER A N 1
ATOM 736 C CA . SER A 1 92 ? 6.376 -8.672 -17.945 1.00 85.12 92 SER A CA 1
ATOM 737 C C . SER A 1 92 ? 5.517 -7.854 -18.917 1.00 85.12 92 SER A C 1
ATOM 739 O O . SER A 1 92 ? 5.128 -8.358 -19.972 1.00 85.12 92 SER A O 1
ATOM 741 N N . ASN A 1 93 ? 5.256 -6.577 -18.611 1.00 82.81 93 ASN A N 1
ATOM 742 C CA . ASN A 1 93 ? 4.436 -5.711 -19.451 1.00 82.81 93 ASN A CA 1
ATOM 743 C C . ASN A 1 93 ? 5.268 -5.030 -20.548 1.00 82.81 93 ASN A C 1
ATOM 745 O O . ASN A 1 93 ? 5.978 -4.055 -20.308 1.00 82.81 93 ASN A O 1
ATOM 749 N N . LYS A 1 94 ? 5.110 -5.504 -21.788 1.00 80.81 94 LYS A N 1
ATOM 750 C CA . LYS A 1 94 ? 5.819 -4.983 -22.971 1.00 80.81 94 LYS A CA 1
ATOM 751 C C . LYS A 1 94 ? 5.427 -3.554 -23.363 1.00 80.81 94 LYS A C 1
ATOM 753 O O . LYS A 1 94 ? 6.151 -2.932 -24.135 1.00 80.81 94 LYS A O 1
ATOM 758 N N . MET A 1 95 ? 4.303 -3.037 -22.861 1.00 79.69 95 MET A N 1
ATOM 759 C CA . MET A 1 95 ? 3.875 -1.655 -23.110 1.00 79.69 95 MET A CA 1
ATOM 760 C C . MET A 1 95 ? 4.640 -0.647 -22.245 1.00 79.69 95 MET A C 1
ATOM 762 O O . MET A 1 95 ? 4.665 0.540 -22.562 1.00 79.69 95 MET A O 1
ATOM 766 N N . LEU A 1 96 ? 5.270 -1.100 -21.157 1.00 77.88 96 LEU A N 1
ATOM 767 C CA . LEU A 1 96 ? 6.071 -0.254 -20.285 1.00 77.88 96 LEU A CA 1
ATOM 768 C C . LEU A 1 96 ? 7.528 -0.282 -20.750 1.00 77.88 96 LEU A C 1
ATOM 770 O O . LEU A 1 9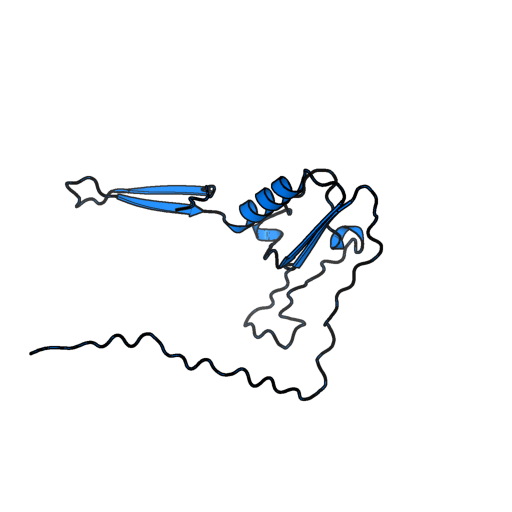6 ? 8.252 -1.250 -20.538 1.00 77.88 96 LEU A O 1
ATOM 774 N N . SER A 1 97 ? 7.987 0.801 -21.375 1.00 65.25 97 SER A N 1
ATOM 775 C CA . SER A 1 97 ? 9.404 0.974 -21.693 1.00 65.25 97 SER A CA 1
ATOM 776 C C . SER A 1 97 ? 10.141 1.543 -20.481 1.00 65.25 97 SER A C 1
ATOM 778 O O . SER A 1 97 ? 9.871 2.670 -20.064 1.00 65.25 97 SER A O 1
ATOM 780 N N . GLY A 1 98 ? 11.095 0.800 -19.927 1.00 63.19 98 GLY A N 1
ATOM 781 C CA . GLY A 1 98 ? 11.946 1.278 -18.842 1.00 63.19 98 GLY A CA 1
ATOM 782 C C . GLY A 1 98 ? 13.380 0.788 -18.992 1.00 63.19 98 GLY A C 1
ATOM 783 O O . GLY A 1 98 ? 13.615 -0.360 -19.347 1.00 63.19 98 GLY A O 1
ATOM 784 N N . ASN A 1 99 ? 14.353 1.638 -18.654 1.00 70.06 99 ASN A N 1
ATOM 785 C CA . ASN A 1 99 ? 15.772 1.250 -18.623 1.00 70.06 99 ASN A CA 1
ATOM 786 C C . ASN A 1 99 ? 16.106 0.290 -17.464 1.00 70.06 99 ASN A C 1
ATOM 788 O O . ASN A 1 99 ? 17.251 -0.138 -17.325 1.00 70.06 99 ASN A O 1
ATOM 792 N N . ARG A 1 100 ? 15.140 0.012 -16.578 1.00 79.31 100 ARG A N 1
ATOM 793 C CA . ARG A 1 100 ? 15.292 -0.830 -15.389 1.00 79.31 100 ARG A CA 1
ATOM 794 C C . ARG A 1 100 ? 14.013 -1.623 -15.132 1.00 79.31 100 ARG A C 1
ATOM 796 O O . ARG A 1 100 ? 12.910 -1.122 -15.353 1.00 79.31 100 ARG A O 1
ATOM 803 N N . THR A 1 101 ? 14.186 -2.828 -14.600 1.00 84.94 101 THR A N 1
ATOM 804 C CA . THR A 1 101 ? 13.088 -3.646 -14.083 1.00 84.94 101 THR A CA 1
ATOM 805 C C . THR A 1 101 ? 12.502 -3.006 -12.830 1.00 84.94 101 THR A C 1
ATOM 807 O O . THR A 1 101 ? 13.218 -2.781 -11.854 1.00 84.94 101 THR A O 1
ATOM 810 N N . LEU A 1 102 ? 11.200 -2.737 -12.859 1.00 89.31 102 LEU A N 1
ATOM 811 C CA . LEU A 1 102 ? 10.427 -2.195 -11.756 1.00 89.31 102 LEU A CA 1
ATOM 812 C C . LEU A 1 102 ? 9.165 -3.038 -11.587 1.00 89.31 102 LEU A C 1
ATOM 814 O O . LEU A 1 102 ? 8.354 -3.133 -12.504 1.00 89.31 102 LEU A O 1
ATOM 818 N N . GLN A 1 103 ? 9.035 -3.653 -10.415 1.00 92.38 103 GLN A N 1
ATOM 819 C CA . GLN A 1 103 ? 7.929 -4.535 -10.059 1.00 92.38 103 GLN A CA 1
ATOM 820 C C . GLN A 1 103 ? 7.349 -4.060 -8.728 1.00 92.38 103 GLN A C 1
ATOM 822 O O . GLN A 1 103 ? 8.025 -4.131 -7.699 1.00 92.38 103 GLN A O 1
ATOM 827 N N . LYS A 1 104 ? 6.133 -3.515 -8.762 1.00 92.44 104 LYS A N 1
ATOM 828 C CA . LYS A 1 104 ? 5.451 -2.910 -7.614 1.00 92.44 104 LYS A CA 1
ATOM 829 C C . LYS A 1 104 ? 3.982 -3.330 -7.567 1.00 92.44 104 LYS A C 1
ATOM 831 O O . LYS A 1 104 ? 3.3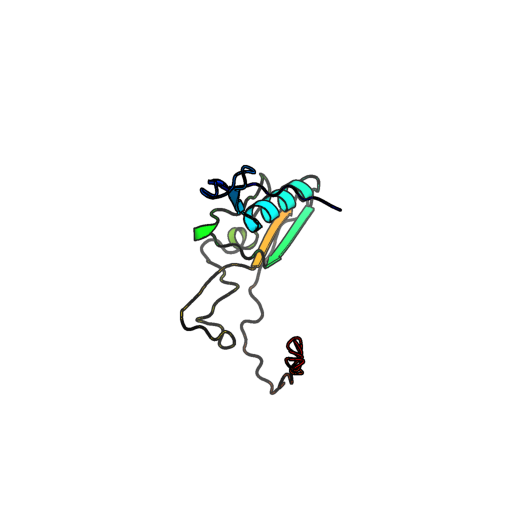83 -3.642 -8.593 1.00 92.44 104 LYS A O 1
ATOM 836 N N . ARG A 1 105 ? 3.405 -3.310 -6.364 1.00 94.44 105 ARG A N 1
ATOM 837 C CA . ARG A 1 105 ? 1.970 -3.506 -6.122 1.00 94.44 105 ARG A CA 1
ATOM 838 C C . ARG A 1 105 ? 1.340 -2.174 -5.727 1.00 94.44 105 ARG A C 1
ATOM 840 O O . ARG A 1 105 ? 1.172 -1.877 -4.541 1.00 94.44 105 ARG A O 1
ATOM 847 N N . LEU A 1 106 ? 1.108 -1.360 -6.753 1.00 93.75 106 LEU A N 1
ATOM 848 C CA . LEU A 1 106 ? 0.591 0.000 -6.617 1.00 93.75 106 LEU A CA 1
ATOM 849 C C . LEU A 1 106 ? -0.917 -0.026 -6.387 1.00 93.75 106 LEU A C 1
ATOM 851 O O . LEU A 1 106 ? -1.421 0.647 -5.490 1.00 93.75 106 LEU A O 1
ATOM 855 N N . ASP A 1 107 ? -1.613 -0.872 -7.142 1.00 94.88 107 ASP A N 1
ATOM 856 C CA . ASP A 1 107 ? -3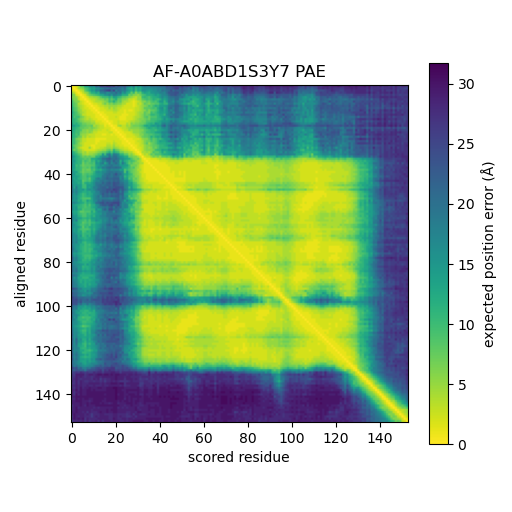.046 -1.072 -7.028 1.00 94.88 107 ASP A CA 1
ATOM 857 C C . ASP A 1 107 ? -3.349 -2.010 -5.870 1.00 94.88 107 ASP A C 1
ATOM 859 O O . ASP A 1 107 ? -2.770 -3.096 -5.743 1.00 94.88 107 ASP A O 1
ATOM 863 N N . ARG A 1 108 ? -4.265 -1.588 -5.002 1.00 95.38 108 ARG A N 1
ATOM 864 C CA . ARG A 1 108 ? -4.670 -2.375 -3.834 1.00 95.38 108 ARG A CA 1
ATOM 865 C C . ARG A 1 108 ? -6.173 -2.361 -3.670 1.00 95.38 108 ARG A C 1
ATOM 867 O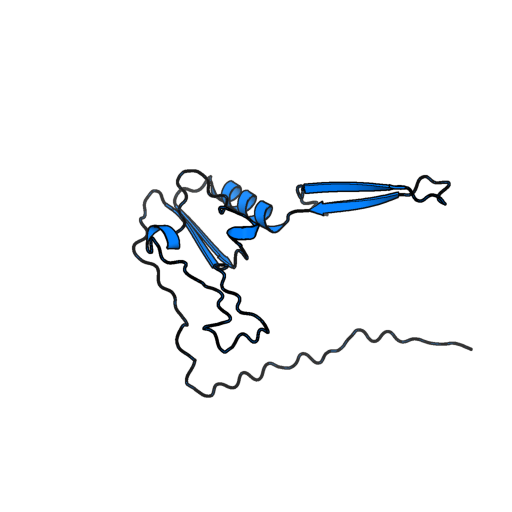 O . ARG A 1 108 ? -6.843 -1.414 -4.071 1.00 95.38 108 ARG A O 1
ATOM 874 N N . PHE A 1 109 ? -6.673 -3.408 -3.025 1.00 95.81 109 PHE A N 1
ATOM 875 C CA . PHE A 1 109 ? -8.036 -3.507 -2.522 1.00 95.81 109 PHE A CA 1
ATOM 876 C C . PHE A 1 109 ? -7.941 -3.802 -1.031 1.00 95.81 109 PHE A C 1
ATOM 878 O O . PHE A 1 109 ? -7.537 -4.896 -0.641 1.00 95.81 109 PHE A O 1
ATOM 885 N N . VAL A 1 110 ? -8.272 -2.818 -0.200 1.00 96.38 110 VAL A N 1
ATOM 886 C CA . VAL A 1 110 ? -8.308 -2.978 1.254 1.00 96.38 110 VAL A CA 1
ATOM 887 C C . VAL A 1 110 ? -9.748 -2.891 1.732 1.00 96.38 110 VAL A C 1
ATOM 889 O O . VAL A 1 110 ? -10.530 -2.055 1.272 1.00 96.38 110 VAL A O 1
ATOM 892 N N . CYS A 1 111 ? -10.128 -3.802 2.615 1.00 96.62 111 CYS A N 1
ATOM 893 C CA . CYS A 1 111 ? -11.522 -4.057 2.932 1.00 96.62 111 CYS A CA 1
ATOM 894 C C . CYS A 1 111 ? -11.737 -4.113 4.440 1.00 96.62 111 CYS A C 1
ATOM 896 O O . CYS A 1 111 ? -10.967 -4.752 5.147 1.00 96.62 111 CYS A O 1
ATOM 898 N N . LYS A 1 112 ? -12.828 -3.513 4.911 1.00 96.44 112 LYS A N 1
ATOM 899 C CA . LYS A 1 112 ? -13.380 -3.724 6.253 1.00 96.44 112 LYS A CA 1
ATOM 900 C C . LYS A 1 112 ? -14.788 -4.252 6.071 1.00 96.44 112 LYS A C 1
ATOM 902 O O . LYS A 1 112 ? -15.665 -3.492 5.673 1.00 96.44 112 LYS A O 1
ATOM 907 N N . LEU A 1 113 ? -14.991 -5.547 6.287 1.00 95.62 113 LEU A N 1
ATOM 908 C CA . LEU A 1 113 ? -16.263 -6.215 6.022 1.00 95.62 113 LEU A CA 1
ATOM 909 C C . LEU A 1 113 ? -16.751 -6.898 7.295 1.00 95.62 113 LEU A C 1
ATOM 911 O O . LEU A 1 113 ? -16.063 -7.747 7.855 1.00 95.62 113 LEU A O 1
ATOM 915 N N . ARG A 1 114 ? -17.943 -6.516 7.749 1.00 95.12 114 ARG A N 1
ATOM 916 C CA . ARG A 1 114 ? -18.622 -7.146 8.883 1.00 95.12 114 ARG A CA 1
ATOM 917 C C . ARG A 1 114 ? -19.554 -8.263 8.429 1.00 95.12 114 ARG A C 1
ATOM 919 O O . ARG A 1 114 ? -19.581 -9.325 9.042 1.00 95.12 114 ARG A O 1
ATOM 926 N N . ASP A 1 115 ? -20.318 -8.001 7.372 1.00 96.19 115 ASP A N 1
ATOM 927 C CA . ASP A 1 115 ? -21.421 -8.869 6.936 1.00 96.19 115 ASP A CA 1
ATOM 928 C C . ASP A 1 115 ? -21.068 -9.684 5.684 1.00 96.19 115 ASP A C 1
ATOM 930 O O . ASP A 1 115 ? -21.810 -10.578 5.277 1.00 96.19 115 ASP A O 1
ATOM 934 N N . PHE A 1 116 ? -19.923 -9.382 5.072 1.00 95.19 116 PHE A N 1
ATOM 935 C CA . PHE A 1 116 ? -19.447 -10.011 3.847 1.00 95.19 116 PHE A CA 1
ATOM 936 C C . PHE A 1 116 ? -18.074 -10.638 4.056 1.00 95.19 116 PHE A C 1
ATOM 938 O O . PHE A 1 116 ? -17.303 -10.229 4.920 1.00 95.19 116 PHE A O 1
ATOM 945 N N . LYS A 1 117 ? -17.754 -11.612 3.208 1.00 94.38 117 LYS A N 1
ATOM 946 C CA . LYS A 1 117 ? -16.416 -12.189 3.090 1.00 94.38 117 LYS A CA 1
ATOM 947 C C . LYS A 1 117 ? -15.937 -12.039 1.657 1.00 94.38 117 LYS A C 1
ATOM 949 O O . LYS A 1 117 ? -16.742 -12.137 0.730 1.00 94.38 117 LYS A O 1
ATOM 954 N N . ILE A 1 118 ? -14.641 -11.828 1.482 1.00 95.25 118 ILE A N 1
ATOM 955 C CA . ILE A 1 118 ? -14.040 -11.817 0.151 1.00 95.25 118 ILE A CA 1
ATOM 956 C C . ILE A 1 118 ? -13.925 -13.270 -0.310 1.00 95.25 118 ILE A C 1
ATOM 958 O O . ILE A 1 118 ? -13.452 -14.120 0.442 1.00 95.25 118 ILE A O 1
ATOM 962 N N . SER A 1 119 ? -14.422 -13.573 -1.506 1.00 96.62 119 SER A N 1
ATOM 963 C CA . SER A 1 119 ? -14.399 -14.932 -2.054 1.00 96.62 119 SER A CA 1
ATOM 964 C C . SER A 1 119 ? -13.218 -15.175 -2.982 1.00 96.62 119 SER A C 1
ATOM 966 O O . SER A 1 119 ? -12.678 -16.275 -2.997 1.00 96.62 119 SER A O 1
ATOM 968 N N . GLU A 1 120 ? -12.845 -14.171 -3.776 1.00 96.81 120 GLU A N 1
ATOM 969 C CA . GLU A 1 120 ? -11.885 -14.321 -4.862 1.00 96.81 120 GLU A CA 1
ATOM 970 C C . GLU A 1 120 ? -11.256 -12.975 -5.239 1.00 96.81 120 GLU A C 1
ATOM 972 O O . GLU A 1 120 ? -11.87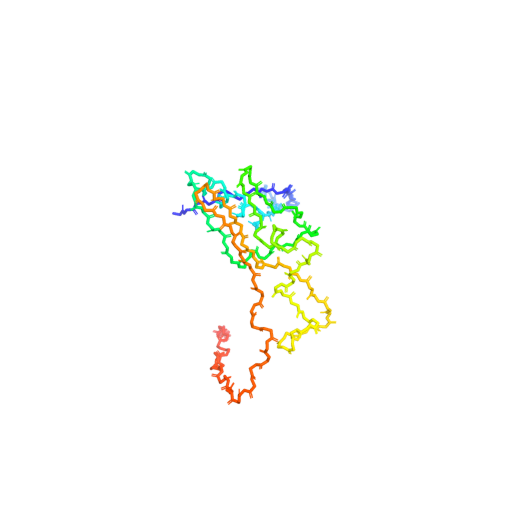7 -11.920 -5.095 1.00 96.81 120 GLU A O 1
ATOM 977 N N . ILE A 1 121 ? -10.015 -13.039 -5.722 1.00 96.38 121 ILE A N 1
ATOM 978 C CA . ILE A 1 121 ? -9.304 -11.944 -6.373 1.00 96.38 121 ILE A CA 1
ATOM 979 C C . ILE A 1 121 ? -8.443 -12.523 -7.499 1.00 96.38 121 ILE A C 1
ATOM 981 O O . ILE A 1 121 ? -7.786 -13.563 -7.335 1.00 96.38 121 ILE A O 1
ATOM 985 N N . GLU A 1 122 ? -8.466 -11.854 -8.647 1.00 95.44 122 GLU A N 1
ATOM 986 C CA . GLU A 1 122 ? -7.763 -12.265 -9.859 1.00 95.44 122 GLU A CA 1
ATOM 987 C C . GLU A 1 122 ? -7.080 -11.060 -10.515 1.00 95.44 122 GLU A C 1
ATOM 989 O O . GLU A 1 122 ? -7.623 -9.953 -10.547 1.00 95.44 122 GLU A O 1
ATOM 994 N N . MET A 1 123 ? -5.875 -11.287 -11.040 1.00 93.38 123 MET A N 1
ATOM 995 C CA . MET A 1 123 ? -5.168 -10.320 -11.872 1.00 93.38 123 MET A CA 1
ATOM 996 C C . MET A 1 123 ? -5.623 -10.462 -13.324 1.00 93.38 123 MET A C 1
ATOM 998 O O . MET A 1 123 ? -5.387 -11.487 -13.958 1.00 93.38 123 MET A O 1
ATOM 1002 N N . ILE A 1 124 ? -6.251 -9.415 -13.849 1.00 92.00 124 ILE A N 1
ATOM 1003 C CA . ILE A 1 124 ? -6.767 -9.373 -15.222 1.00 92.00 124 ILE A CA 1
ATOM 1004 C C . ILE A 1 124 ? -5.853 -8.551 -16.142 1.00 92.00 124 ILE A C 1
ATOM 1006 O O . ILE A 1 124 ? -4.972 -7.830 -15.679 1.00 92.00 124 ILE A O 1
ATOM 1010 N N . GLY A 1 125 ? -6.086 -8.619 -17.457 1.00 88.06 125 GLY A N 1
ATOM 1011 C CA . GLY A 1 125 ? -5.357 -7.797 -18.436 1.00 88.06 125 GLY A CA 1
ATOM 1012 C C . GLY A 1 125 ? -3.921 -8.260 -18.709 1.00 88.06 125 GLY A C 1
ATOM 1013 O O . GLY A 1 125 ? -3.106 -7.477 -19.189 1.00 88.06 125 GLY A O 1
ATOM 1014 N N . MET A 1 126 ? -3.618 -9.524 -18.405 1.00 86.38 126 MET A N 1
ATOM 1015 C CA . MET A 1 126 ? -2.299 -10.131 -18.625 1.00 86.38 126 MET A CA 1
ATOM 1016 C C . MET A 1 126 ? -2.076 -10.566 -20.079 1.00 86.38 126 MET A C 1
ATOM 1018 O O . MET A 1 126 ? -0.933 -10.723 -20.513 1.00 86.38 126 MET A O 1
ATOM 1022 N N . ASP A 1 127 ? -3.155 -10.723 -20.845 1.00 85.56 127 ASP A N 1
ATOM 1023 C CA . ASP A 1 127 ? -3.088 -11.062 -22.259 1.00 85.56 127 ASP A CA 1
ATOM 1024 C C . ASP A 1 127 ? -2.837 -9.819 -23.111 1.00 85.56 127 ASP A C 1
ATOM 1026 O O . ASP A 1 127 ? -3.511 -8.792 -22.994 1.00 85.56 127 ASP A O 1
ATOM 1030 N N . ALA A 1 128 ? -1.872 -9.925 -24.023 1.00 80.19 128 ALA A N 1
ATOM 1031 C CA . ALA A 1 128 ? -1.638 -8.882 -25.006 1.00 80.19 128 ALA A CA 1
ATOM 1032 C C . ALA A 1 128 ? -2.867 -8.740 -25.913 1.00 80.19 128 ALA A C 1
ATOM 1034 O O . ALA A 1 128 ? -3.341 -9.720 -26.498 1.00 80.19 128 ALA A O 1
ATOM 1035 N N . ILE A 1 129 ? -3.336 -7.501 -26.084 1.00 77.56 129 ILE A N 1
ATOM 1036 C CA . ILE A 1 129 ? -4.405 -7.187 -27.033 1.00 77.56 129 ILE A CA 1
ATOM 1037 C C . ILE A 1 129 ? -3.912 -7.578 -28.428 1.00 77.56 129 ILE A C 1
ATOM 1039 O O . ILE A 1 129 ? -3.018 -6.956 -28.997 1.00 77.56 129 ILE A O 1
ATOM 1043 N N . THR A 1 130 ? -4.480 -8.658 -28.956 1.00 60.19 130 THR A N 1
ATOM 1044 C CA . THR A 1 130 ? -3.990 -9.356 -30.153 1.00 60.19 130 THR A CA 1
ATOM 1045 C C . THR A 1 130 ? -4.621 -8.844 -31.446 1.00 60.19 130 THR A C 1
ATOM 1047 O O . THR A 1 130 ? -4.369 -9.390 -32.516 1.00 60.19 130 THR A O 1
ATOM 1050 N N . TRP A 1 131 ? -5.407 -7.768 -31.380 1.00 50.44 131 TRP A N 1
ATOM 1051 C CA . TRP A 1 131 ? -6.013 -7.151 -32.553 1.00 50.44 131 TRP A CA 1
ATOM 1052 C C . TRP A 1 131 ? -5.453 -5.754 -32.786 1.00 50.44 131 TRP A C 1
ATOM 1054 O O . TRP A 1 131 ? -5.268 -4.983 -31.846 1.00 50.44 131 TRP A O 1
ATOM 1064 N N . SER A 1 132 ? -5.187 -5.445 -34.054 1.00 51.97 132 SER A N 1
ATOM 1065 C CA . SER A 1 132 ? -4.645 -4.191 -34.574 1.00 51.97 132 SER A CA 1
ATOM 1066 C C . SER A 1 132 ? -5.583 -3.005 -34.321 1.00 51.97 132 SER A C 1
ATOM 1068 O O . SER A 1 132 ? -6.176 -2.452 -35.244 1.00 51.97 132 SER A O 1
ATOM 1070 N N . ILE A 1 133 ? -5.737 -2.608 -33.064 1.00 54.97 133 ILE A N 1
ATOM 1071 C CA . ILE A 1 133 ? -6.339 -1.337 -32.688 1.00 54.97 133 ILE A CA 1
ATOM 1072 C C . ILE A 1 133 ? -5.172 -0.383 -32.479 1.00 54.97 133 ILE A C 1
ATOM 1074 O O . ILE A 1 133 ? -4.578 -0.303 -31.406 1.00 54.97 133 ILE A O 1
ATOM 1078 N N . THR A 1 134 ? -4.793 0.318 -33.544 1.00 48.88 134 THR A N 1
ATOM 1079 C CA . THR A 1 134 ? -3.889 1.457 -33.427 1.00 48.88 134 THR A CA 1
ATOM 1080 C C . THR A 1 134 ? -4.670 2.560 -32.722 1.00 48.88 134 THR A C 1
ATOM 1082 O O . THR A 1 134 ? -5.528 3.204 -33.323 1.00 48.88 134 THR A O 1
ATOM 1085 N N . TYR A 1 135 ? -4.410 2.774 -31.433 1.00 50.00 135 TYR A N 1
ATOM 1086 C CA . TYR A 1 135 ? -4.819 4.015 -30.787 1.00 50.00 135 TYR A CA 1
ATOM 1087 C C . TYR A 1 135 ? -4.033 5.148 -31.453 1.00 50.00 135 TYR A C 1
ATOM 1089 O O . TYR A 1 135 ? -2.865 5.375 -31.145 1.00 50.00 135 TYR A O 1
ATOM 1097 N N . GLN A 1 136 ? -4.669 5.866 -32.380 1.00 47.28 136 GLN A N 1
ATOM 1098 C CA . GLN A 1 136 ? -4.238 7.216 -32.716 1.00 47.28 136 GLN A CA 1
ATOM 1099 C C . GLN A 1 136 ? -4.600 8.099 -31.524 1.00 47.28 136 GLN A C 1
ATOM 1101 O O . GLN A 1 136 ? -5.662 8.720 -31.480 1.00 47.28 136 GLN A O 1
ATOM 1106 N N . GLY A 1 137 ? -3.727 8.116 -30.516 1.00 41.28 137 GLY A N 1
ATOM 1107 C CA . GLY A 1 137 ? -3.720 9.221 -29.575 1.00 41.28 137 GLY A CA 1
ATOM 1108 C C . GLY A 1 137 ? -3.576 10.484 -30.409 1.00 41.28 137 GLY A C 1
ATOM 1109 O O . GLY A 1 137 ? -2.608 10.609 -31.158 1.00 41.28 137 GLY A O 1
ATOM 1110 N N . LYS A 1 138 ? -4.554 11.393 -30.344 1.00 41.81 138 LYS A N 1
ATOM 1111 C CA . LYS A 1 138 ? -4.314 12.749 -30.826 1.00 41.81 138 LYS A CA 1
ATOM 1112 C C . LYS A 1 138 ? -3.097 13.222 -30.049 1.00 41.81 138 LYS A C 1
ATOM 1114 O O . LYS A 1 138 ? -3.170 13.340 -28.826 1.00 41.81 138 LYS A O 1
ATOM 1119 N N . GLU A 1 139 ? -1.977 13.419 -30.738 1.00 43.38 139 GLU A N 1
ATOM 1120 C CA . GLU A 1 139 ? -0.935 14.276 -30.208 1.00 43.38 139 GLU A CA 1
ATOM 1121 C C . GLU A 1 139 ? -1.655 15.570 -29.851 1.00 43.38 139 GLU A C 1
ATOM 1123 O O . GLU A 1 139 ? -2.139 16.293 -30.723 1.00 43.38 139 GLU A O 1
ATOM 1128 N N . ASN A 1 140 ? -1.809 15.826 -28.554 1.00 42.97 140 ASN A N 1
ATOM 1129 C CA . ASN A 1 140 ? -1.968 17.192 -28.119 1.00 42.97 140 ASN A CA 1
ATOM 1130 C C . ASN A 1 140 ? -0.664 17.845 -28.546 1.00 42.97 140 ASN A C 1
ATOM 1132 O O . ASN A 1 140 ? 0.381 17.651 -27.920 1.00 42.97 140 ASN A O 1
ATOM 1136 N N . GLU A 1 141 ? -0.744 18.503 -29.699 1.00 39.88 141 GLU A N 1
ATOM 1137 C CA . GLU A 1 141 ? 0.235 19.427 -30.219 1.00 39.88 141 GLU A CA 1
ATOM 1138 C C . GLU A 1 141 ? 0.799 20.167 -29.012 1.00 39.88 141 GLU A C 1
ATOM 1140 O O . GLU A 1 141 ? 0.053 20.765 -28.229 1.00 39.88 141 GLU A O 1
ATOM 1145 N N . LYS A 1 142 ? 2.105 20.018 -28.777 1.00 41.66 142 LYS A N 1
ATOM 1146 C CA . LYS A 1 142 ? 2.796 20.728 -27.707 1.00 41.66 142 LYS A CA 1
ATOM 1147 C C . LYS A 1 142 ? 2.768 22.212 -28.056 1.00 41.66 142 LYS A C 1
ATOM 1149 O O . LYS A 1 142 ? 3.769 22.774 -28.489 1.00 41.66 142 LYS A O 1
ATOM 1154 N N . THR A 1 143 ? 1.639 22.877 -27.843 1.00 39.75 143 THR A N 1
ATOM 1155 C CA . THR A 1 143 ? 1.593 24.322 -27.705 1.00 39.75 143 THR A CA 1
ATOM 1156 C C . THR A 1 143 ? 2.176 24.621 -26.334 1.00 39.75 143 THR A C 1
ATOM 1158 O O . THR A 1 143 ? 1.463 24.823 -25.351 1.00 39.75 143 THR A O 1
ATOM 1161 N N . GLY A 1 144 ? 3.508 24.587 -26.255 1.00 35.72 144 GLY A N 1
ATOM 1162 C CA . GLY A 1 144 ? 4.212 25.268 -25.183 1.00 35.72 144 GLY A CA 1
ATOM 1163 C C . GLY A 1 144 ? 3.733 26.725 -25.134 1.00 35.72 144 GLY A C 1
ATOM 1164 O O . GLY A 1 144 ? 3.375 27.283 -26.179 1.00 35.72 144 GLY A O 1
ATOM 1165 N N . PRO A 1 145 ? 3.679 27.354 -23.951 1.00 34.72 145 PRO A N 1
ATOM 1166 C CA . PRO A 1 145 ? 3.332 28.763 -23.863 1.00 34.72 145 PRO A CA 1
ATOM 1167 C C . PRO A 1 145 ? 4.298 29.560 -24.747 1.00 34.72 145 PRO A C 1
ATOM 1169 O O . PRO A 1 145 ? 5.513 29.541 -24.543 1.00 34.72 145 PRO A O 1
ATOM 1172 N N . LYS A 1 146 ? 3.756 30.238 -25.765 1.00 35.91 146 LYS A N 1
ATOM 1173 C CA . LYS A 1 146 ? 4.498 31.213 -26.564 1.00 35.91 146 LYS A CA 1
ATOM 1174 C C . LYS A 1 146 ? 4.814 32.403 -25.660 1.00 35.91 146 LYS A C 1
ATOM 1176 O O . LYS A 1 146 ? 4.031 33.344 -25.577 1.00 35.91 146 LYS A O 1
ATOM 1181 N N . TYR A 1 147 ? 5.954 32.370 -24.978 1.00 33.16 147 TYR A N 1
ATOM 1182 C CA . TYR A 1 147 ? 6.545 33.581 -24.422 1.00 33.16 147 TYR A CA 1
ATOM 1183 C C . TYR A 1 147 ? 7.117 34.389 -25.588 1.00 33.16 147 TYR A C 1
ATOM 1185 O O . TYR A 1 147 ? 8.207 34.119 -26.085 1.00 33.16 147 TYR A O 1
ATOM 1193 N N . GLY A 1 148 ? 6.328 35.347 -26.074 1.00 30.75 148 GLY A N 1
ATOM 1194 C CA . GLY A 1 148 ? 6.811 36.380 -26.976 1.00 30.75 148 GLY A CA 1
ATOM 1195 C C . GLY A 1 148 ? 7.772 37.293 -26.221 1.00 30.75 148 GLY A C 1
ATOM 1196 O O . GLY A 1 148 ? 7.353 38.044 -25.346 1.00 30.75 148 GLY A O 1
ATOM 1197 N N . ALA A 1 149 ? 9.057 37.223 -26.556 1.00 32.06 149 ALA A N 1
ATOM 1198 C CA . ALA A 1 149 ? 10.009 38.272 -26.233 1.00 32.06 149 ALA A CA 1
ATOM 1199 C C . ALA A 1 149 ? 9.846 39.390 -27.272 1.00 32.06 149 ALA A C 1
ATOM 1201 O O . ALA A 1 149 ? 10.233 39.227 -28.428 1.00 32.06 149 ALA A O 1
ATOM 1202 N N . SER A 1 150 ? 9.256 40.517 -26.878 1.00 30.27 150 SER A N 1
ATOM 1203 C CA . SER A 1 150 ? 9.370 41.763 -27.635 1.00 30.27 150 SER A CA 1
ATOM 1204 C C . SER A 1 150 ? 10.584 42.533 -27.115 1.00 30.27 150 SER A C 1
ATOM 1206 O O . SER A 1 150 ? 10.518 43.166 -26.061 1.00 30.27 150 SER A O 1
ATOM 1208 N N . CYS A 1 151 ? 11.696 42.470 -27.846 1.00 30.67 151 CYS A N 1
ATOM 1209 C CA . CYS A 1 151 ? 12.716 43.511 -27.782 1.00 30.67 151 CYS A CA 1
ATOM 1210 C C . CYS A 1 151 ? 12.139 44.759 -28.454 1.00 30.67 151 CYS A C 1
ATOM 1212 O O . CYS A 1 151 ? 11.858 44.732 -29.651 1.00 30.67 151 CYS A O 1
ATOM 1214 N N . PHE A 1 152 ? 11.970 45.836 -27.694 1.00 30.33 152 PHE A N 1
ATOM 1215 C CA . PHE A 1 152 ? 11.879 47.177 -28.258 1.00 30.33 152 PHE A CA 1
ATOM 1216 C C . PHE A 1 152 ? 13.275 47.799 -28.177 1.00 30.33 152 PHE A C 1
ATOM 1218 O O . PHE A 1 152 ? 13.910 47.752 -27.123 1.00 30.33 152 PHE A O 1
ATOM 1225 N N . THR A 1 153 ? 13.754 48.278 -29.325 1.00 41.62 153 THR A N 1
ATOM 1226 C CA . THR A 1 153 ? 14.895 49.194 -29.467 1.00 41.62 153 THR A CA 1
ATOM 1227 C C . THR A 1 153 ? 14.603 50.538 -28.829 1.00 41.62 153 THR A C 1
ATOM 1229 O O . THR A 1 153 ? 13.440 50.983 -28.979 1.00 41.62 153 THR A O 1
#

Secondary structure (DSSP, 8-state):
-----PPEEEEEEEE-TT-TT--EEEEEEE--HHHHHHHHHHHHTT-SEEEEEEE----TTTT-S--PPTT-EEHHHHHSTT----SEETTT-TT---SS--EE--EEEEEEESS-----------S---S----------------------

Foldseek 3Di:
DDDDDFDFPDKDWAFDPPDPPGDIDIDTHTDDLLVVQQVVQVVCVPDQKDKDWDQSQDACVPNNDRPHDPQKDWLCCVAPPPDQQFPDWPVQDPVDDDPDTDTGDRITIMIRHDPDDDDDDDDDPSDDPPDPPPPPPPPPPPPPPPPD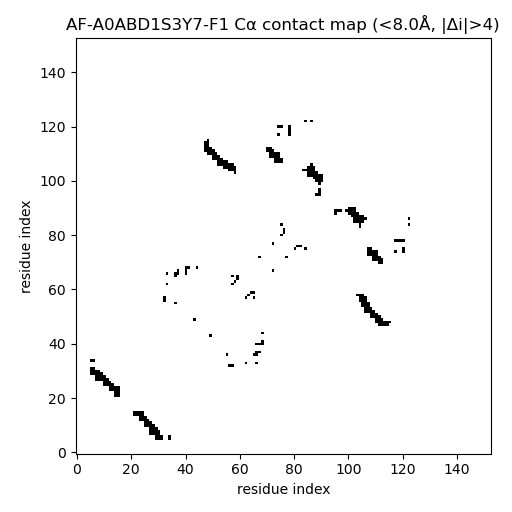DDDDD

Solvent-accessible surface area (backbone atoms only — not comparable to full-atom values): 10316 Å² total; per-residue (Å²): 135,89,82,77,90,72,62,66,78,46,74,49,74,46,74,43,93,86,40,91,84,72,46,61,52,76,49,70,45,67,56,63,66,70,50,49,51,37,53,49,46,62,70,51,59,86,55,63,73,44,80,51,68,47,79,65,76,44,44,63,86,84,69,40,77,80,70,68,58,94,76,47,44,49,53,60,58,72,76,38,72,92,59,84,65,62,70,39,40,40,76,80,38,85,86,47,86,62,103,55,82,47,75,39,44,26,53,46,48,36,34,29,56,74,92,59,78,91,87,82,85,81,90,76,86,80,68,76,82,87,63,95,71,78,78,78,69,76,75,74,71,84,76,63,83,82,78,79,82,80,84,78,131

InterPro domains:
  IPR036691 Endonuclease/exonuclease/phosphatase superfamily [G3DSA:3.60.10.10] (31-137)
  IPR036691 Endonuclease/exonuclease/phosphatase superfamily [SSF56219] (35-112)
  IPR051547 Tyrosyl-DNA phosphodiesterase 2-like [PTHR15822] (34-130)

pLDDT: mean 80.02, std 20.31, range [29.36, 97.19]

Organism: NCBI:txid205694